Protein AF-A0A6B3H4L9-F1 (afdb_monomer_lite)

pLDDT: mean 90.8, std 8.56, range [57.09, 97.69]

Secondary structure (DSSP, 8-state):
-PPPPEEEE--TT------S-HHHHHHHHHHHHHHHHHH-SS-EEEEEEEETTEEEEEEEE-S----

Radius of gyration: 13.1 Å; chains: 1; bounding box: 34×25×30 Å

Sequence (67 aa):
GDRIAVAVDVPEGGAFEVNGSRGQLSRVIGNLLDNAQRHAEGSVAVSVAADGRGVRVEVRDDGAGVP

Structure (mmCIF, N/CA/C/O backbone):
data_AF-A0A6B3H4L9-F1
#
_entry.id   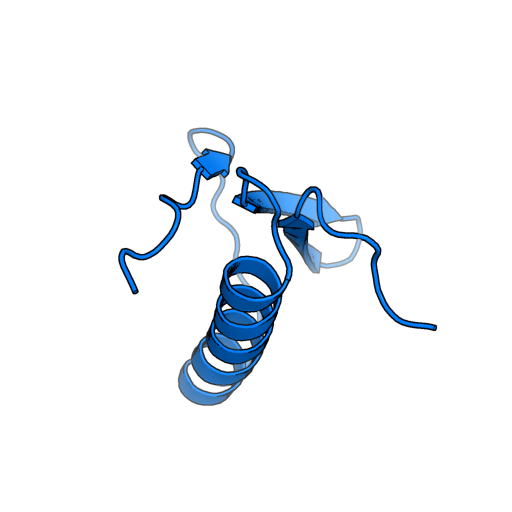AF-A0A6B3H4L9-F1
#
loop_
_atom_site.group_PDB
_atom_site.id
_atom_site.type_symbol
_atom_site.label_atom_id
_atom_site.label_alt_id
_atom_site.label_comp_id
_atom_site.label_asym_id
_atom_site.label_entity_id
_atom_site.label_seq_id
_atom_site.pdbx_PDB_ins_code
_atom_site.Cartn_x
_a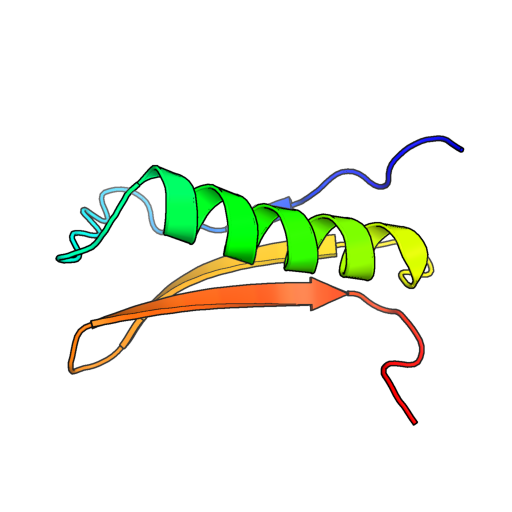tom_site.Cartn_y
_atom_site.Cartn_z
_atom_site.occupancy
_atom_site.B_iso_or_equiv
_atom_site.auth_seq_id
_atom_site.auth_comp_id
_atom_site.auth_asym_id
_atom_site.auth_atom_id
_atom_site.pdbx_PDB_model_num
ATOM 1 N N . GLY A 1 1 ? 16.999 8.603 -7.718 1.00 57.09 1 GLY A N 1
ATOM 2 C CA . GLY A 1 1 ? 16.166 8.157 -8.841 1.00 57.09 1 GLY A CA 1
ATOM 3 C C . GLY A 1 1 ? 14.832 8.829 -8.695 1.00 57.09 1 GLY A C 1
ATOM 4 O O . GLY A 1 1 ? 14.391 8.984 -7.557 1.00 57.09 1 GLY A O 1
ATOM 5 N N . ASP A 1 2 ? 14.251 9.280 -9.797 1.00 68.06 2 ASP A N 1
ATOM 6 C CA . ASP A 1 2 ? 12.909 9.853 -9.773 1.00 68.06 2 ASP A CA 1
ATOM 7 C C . ASP A 1 2 ? 11.936 8.807 -9.224 1.00 68.06 2 ASP A C 1
ATOM 9 O O . ASP A 1 2 ? 12.005 7.630 -9.581 1.00 68.06 2 ASP A O 1
ATOM 13 N N . ARG A 1 3 ? 11.095 9.208 -8.268 1.00 80.31 3 ARG A N 1
ATOM 14 C CA . ARG A 1 3 ? 10.099 8.306 -7.684 1.00 80.31 3 ARG A CA 1
ATOM 15 C C . ARG A 1 3 ? 8.966 8.104 -8.684 1.00 80.31 3 ARG A C 1
ATOM 17 O O . ARG A 1 3 ? 8.431 9.083 -9.200 1.00 80.31 3 ARG A O 1
ATOM 24 N N . ILE A 1 4 ? 8.570 6.848 -8.890 1.00 89.69 4 ILE A N 1
ATOM 25 C CA . ILE A 1 4 ? 7.341 6.507 -9.614 1.00 89.69 4 ILE A CA 1
ATOM 26 C C . ILE A 1 4 ? 6.159 7.135 -8.867 1.00 89.69 4 ILE A C 1
ATOM 28 O O . ILE A 1 4 ? 6.042 7.011 -7.641 1.00 89.69 4 ILE A O 1
ATOM 32 N N . ALA A 1 5 ? 5.309 7.848 -9.606 1.00 91.31 5 ALA A N 1
ATOM 33 C CA . ALA A 1 5 ? 4.102 8.446 -9.058 1.00 91.31 5 ALA A CA 1
ATOM 34 C C . ALA A 1 5 ? 3.159 7.348 -8.549 1.00 91.31 5 ALA A C 1
ATOM 36 O O . ALA A 1 5 ? 2.953 6.336 -9.214 1.00 91.31 5 ALA A O 1
ATOM 37 N N . VAL A 1 6 ? 2.582 7.558 -7.366 1.00 95.50 6 VAL A N 1
ATOM 38 C CA . VAL A 1 6 ? 1.665 6.597 -6.748 1.00 95.50 6 VAL A CA 1
ATOM 39 C C . VAL A 1 6 ? 0.239 6.958 -7.139 1.00 95.50 6 VAL A C 1
ATOM 41 O O . VAL A 1 6 ? -0.245 8.033 -6.780 1.00 95.50 6 VAL A O 1
ATOM 44 N N . ALA A 1 7 ? -0.436 6.059 -7.852 1.00 96.56 7 ALA A N 1
ATOM 45 C CA . ALA A 1 7 ? -1.871 6.163 -8.076 1.00 96.56 7 ALA A CA 1
ATOM 46 C C . ALA A 1 7 ? -2.616 5.789 -6.787 1.00 96.56 7 ALA A C 1
ATOM 48 O O . ALA A 1 7 ? -2.287 4.790 -6.149 1.00 96.56 7 ALA A O 1
ATOM 49 N N . VAL A 1 8 ? -3.606 6.587 -6.393 1.00 94.81 8 VAL A N 1
ATOM 50 C CA . VAL A 1 8 ? -4.398 6.351 -5.180 1.00 94.81 8 VAL A CA 1
ATOM 51 C C . VAL A 1 8 ? -5.854 6.173 -5.578 1.00 94.81 8 VAL A C 1
ATOM 53 O O . VAL A 1 8 ? -6.447 7.084 -6.149 1.00 94.81 8 VAL A O 1
ATOM 56 N N . ASP A 1 9 ? -6.410 5.008 -5.258 1.00 93.38 9 ASP A N 1
ATOM 57 C CA . ASP A 1 9 ? -7.811 4.663 -5.472 1.00 93.38 9 ASP A CA 1
ATOM 58 C C . ASP A 1 9 ? -8.515 4.494 -4.120 1.00 93.38 9 ASP A C 1
ATOM 60 O O . ASP A 1 9 ? -8.285 3.541 -3.368 1.00 93.38 9 ASP A O 1
ATOM 64 N N . VAL A 1 10 ? -9.339 5.475 -3.768 1.00 90.38 10 VAL A N 1
ATOM 65 C CA . VAL A 1 10 ? -10.113 5.480 -2.526 1.00 90.38 10 VAL A CA 1
ATOM 66 C C . VAL A 1 10 ? -11.553 5.841 -2.883 1.00 90.38 10 VAL A C 1
ATOM 68 O O . VAL A 1 10 ? -11.763 6.902 -3.473 1.00 90.38 10 VAL A O 1
ATOM 71 N N . PRO A 1 11 ? -12.547 5.010 -2.513 1.00 86.69 11 PRO A N 1
ATOM 72 C CA . PRO A 1 11 ? -13.951 5.289 -2.782 1.00 86.69 11 PRO A CA 1
ATOM 73 C C . PRO A 1 11 ? -14.373 6.674 -2.286 1.00 86.69 11 PRO A C 1
ATOM 75 O O . PRO A 1 11 ? -14.148 7.028 -1.124 1.00 86.69 11 PRO A O 1
ATOM 78 N N . GLU A 1 12 ? -15.029 7.442 -3.156 1.00 80.38 12 GLU A N 1
ATOM 79 C CA . GLU A 1 12 ? -15.589 8.740 -2.788 1.00 80.38 12 GLU A CA 1
ATOM 80 C C . GLU A 1 12 ? -16.604 8.580 -1.644 1.00 80.38 12 GLU A C 1
ATOM 82 O O . GLU A 1 12 ? -17.484 7.719 -1.679 1.00 80.38 12 GLU A O 1
ATOM 87 N N . GLY A 1 13 ? -16.466 9.395 -0.595 1.00 72.19 13 GLY A N 1
ATOM 88 C CA . GLY A 1 13 ? -17.344 9.344 0.580 1.00 72.19 13 GLY A CA 1
ATOM 89 C C . GLY A 1 13 ? -17.091 8.174 1.544 1.00 72.19 13 GLY A C 1
ATOM 90 O O . GLY A 1 13 ? -17.820 8.042 2.527 1.00 72.19 13 GLY A O 1
ATOM 91 N N . GLY A 1 14 ? -16.065 7.345 1.317 1.00 67.25 14 GLY A N 1
ATOM 92 C CA . GLY A 1 14 ? -15.673 6.279 2.238 1.00 67.25 14 GLY A CA 1
ATOM 93 C C . GLY A 1 14 ? -14.998 6.818 3.503 1.00 67.25 14 GLY A C 1
ATOM 94 O O . GLY A 1 14 ? -13.857 7.274 3.458 1.00 67.25 14 GLY A O 1
ATOM 95 N N . ALA A 1 15 ? -15.674 6.731 4.651 1.00 75.31 15 ALA A N 1
ATOM 96 C CA . ALA A 1 15 ? -15.042 6.922 5.955 1.00 75.31 15 ALA A CA 1
ATOM 97 C C . ALA A 1 15 ? -14.462 5.582 6.436 1.00 75.31 15 ALA A C 1
ATOM 99 O O . ALA A 1 15 ? -15.193 4.688 6.862 1.00 75.31 15 ALA A O 1
ATOM 100 N N . PHE A 1 16 ? -13.141 5.432 6.332 1.00 88.12 16 PHE A N 1
ATOM 101 C CA . PHE A 1 16 ? -12.418 4.253 6.804 1.00 88.12 16 PHE A CA 1
ATOM 102 C C . PHE A 1 16 ? -11.809 4.528 8.176 1.00 88.12 16 PHE A C 1
ATOM 104 O O . PHE A 1 16 ? -10.831 5.265 8.294 1.00 88.12 16 PHE A O 1
ATOM 111 N N . GLU A 1 17 ? -12.372 3.910 9.211 1.00 89.38 17 GLU A N 1
ATOM 112 C CA . GLU A 1 17 ? -11.883 4.036 10.582 1.00 89.38 17 GLU A CA 1
ATOM 113 C C . GLU A 1 17 ? -11.367 2.696 11.105 1.00 89.38 17 GLU A C 1
ATOM 115 O O . GLU A 1 17 ? -11.984 1.645 10.924 1.00 89.38 17 GLU A O 1
ATOM 120 N N . VAL A 1 18 ? -10.210 2.737 11.766 1.00 91.38 18 VAL A N 1
ATOM 121 C CA . VAL A 1 18 ? -9.588 1.576 12.405 1.00 91.38 18 VAL A CA 1
ATOM 122 C C . VAL A 1 18 ? -9.011 1.971 13.758 1.00 91.38 18 VAL A C 1
ATOM 124 O O . VAL A 1 18 ? -8.488 3.071 13.934 1.00 91.38 18 VAL A O 1
ATOM 127 N N . ASN A 1 19 ? -9.046 1.042 14.710 1.00 94.12 19 ASN A N 1
ATOM 128 C CA . ASN A 1 19 ? -8.332 1.195 15.972 1.00 94.12 19 ASN A CA 1
ATOM 129 C C . ASN A 1 19 ? -6.851 0.859 15.766 1.00 94.12 19 ASN A C 1
ATOM 131 O O . ASN A 1 19 ? -6.519 -0.258 15.371 1.00 94.12 19 ASN A O 1
ATOM 135 N N . GLY A 1 20 ? -5.949 1.800 16.052 1.00 92.00 20 GLY A N 1
ATOM 136 C CA . GLY A 1 20 ? -4.514 1.555 15.926 1.00 92.00 20 GLY A CA 1
ATOM 137 C C . GLY A 1 20 ? -3.641 2.782 16.170 1.00 92.00 20 GLY A C 1
ATOM 138 O O . GLY A 1 20 ? -4.119 3.898 16.362 1.00 92.00 20 GLY A O 1
ATOM 139 N N . SER A 1 21 ? -2.325 2.572 16.149 1.00 97.06 21 SER A N 1
ATOM 140 C CA . SER A 1 21 ? -1.355 3.663 16.234 1.00 97.06 21 SER A CA 1
ATOM 141 C C . SER A 1 21 ? -1.122 4.279 14.859 1.00 97.06 21 SER A C 1
ATOM 143 O O . SER A 1 21 ? -0.573 3.630 13.966 1.00 97.06 21 SER A O 1
ATOM 145 N N . ARG A 1 22 ? -1.459 5.566 14.710 1.00 95.44 22 ARG A N 1
ATOM 146 C CA . ARG A 1 22 ? -1.209 6.340 13.482 1.00 95.44 22 ARG A CA 1
ATOM 147 C C . ARG A 1 22 ? 0.238 6.206 13.000 1.00 95.44 22 ARG A C 1
ATOM 149 O O . ARG A 1 22 ? 0.466 5.959 11.823 1.00 95.44 22 ARG A O 1
ATOM 156 N N . GLY A 1 23 ? 1.210 6.325 13.907 1.00 97.50 23 GLY A N 1
ATOM 157 C CA . GLY A 1 23 ? 2.631 6.244 13.559 1.00 97.50 23 GLY A CA 1
ATOM 158 C C . GLY A 1 23 ? 3.053 4.858 13.063 1.00 97.50 23 GLY A C 1
ATOM 159 O O . GLY A 1 23 ? 3.828 4.756 12.114 1.00 97.50 23 GLY A O 1
ATOM 160 N N . GLN A 1 24 ? 2.518 3.788 13.660 1.00 97.69 24 GLN A N 1
ATOM 161 C CA . GLN A 1 24 ? 2.801 2.424 13.202 1.00 97.69 24 GLN A CA 1
ATOM 162 C C . GLN A 1 24 ? 2.181 2.156 11.827 1.00 97.69 24 GLN A C 1
ATOM 164 O O . GLN A 1 24 ? 2.859 1.602 10.965 1.00 97.69 24 GLN A O 1
ATOM 169 N N . LEU A 1 25 ? 0.946 2.609 11.592 1.00 95.75 25 LEU A N 1
ATOM 170 C CA . LEU A 1 25 ? 0.281 2.483 10.292 1.00 95.75 25 LEU A CA 1
ATOM 171 C C . LEU A 1 25 ? 1.021 3.265 9.199 1.00 95.75 25 LEU A C 1
ATOM 173 O O . LEU A 1 25 ? 1.328 2.698 8.152 1.00 95.75 25 LEU A O 1
ATOM 177 N N . SER A 1 26 ? 1.402 4.521 9.463 1.00 96.06 26 SER A N 1
ATOM 178 C CA . SER A 1 26 ? 2.230 5.315 8.543 1.00 96.06 26 SER A CA 1
ATOM 179 C C . SER A 1 26 ? 3.545 4.618 8.202 1.00 96.06 26 SER A C 1
ATOM 181 O O . SER A 1 26 ? 3.958 4.632 7.046 1.00 96.06 26 SER A O 1
ATOM 183 N N . ARG A 1 27 ? 4.193 3.980 9.184 1.00 97.56 27 ARG A N 1
ATOM 184 C CA . ARG A 1 27 ? 5.445 3.250 8.958 1.00 97.56 27 ARG A CA 1
ATOM 185 C C . ARG A 1 27 ? 5.240 2.017 8.082 1.00 97.56 27 ARG A C 1
ATOM 187 O O . ARG A 1 27 ? 6.024 1.805 7.167 1.00 97.56 27 ARG A O 1
ATOM 194 N N . VAL A 1 28 ? 4.213 1.210 8.351 1.00 97.12 28 VAL A N 1
ATOM 195 C CA . VAL A 1 28 ? 3.928 0.008 7.551 1.00 97.12 28 VAL A CA 1
ATOM 196 C C . VAL A 1 28 ? 3.627 0.395 6.106 1.00 97.12 28 VAL A C 1
ATOM 198 O O . VAL A 1 28 ? 4.267 -0.128 5.201 1.00 97.12 28 VAL A O 1
ATOM 201 N N . ILE A 1 29 ? 2.728 1.357 5.890 1.00 95.62 29 ILE A N 1
ATOM 202 C CA . ILE A 1 29 ? 2.362 1.819 4.543 1.00 95.62 29 ILE A CA 1
ATOM 203 C C . ILE A 1 29 ? 3.576 2.430 3.832 1.00 95.62 29 ILE A C 1
ATOM 205 O O . ILE A 1 29 ? 3.828 2.109 2.674 1.00 95.62 29 ILE A O 1
ATOM 209 N N . GLY A 1 30 ? 4.369 3.252 4.529 1.00 95.75 30 GLY A N 1
ATOM 210 C CA . GLY A 1 30 ? 5.596 3.834 3.982 1.00 95.75 30 GLY A CA 1
ATOM 211 C C . GLY A 1 30 ? 6.603 2.776 3.532 1.00 95.75 30 GLY A C 1
ATOM 212 O O . GLY A 1 30 ? 7.120 2.861 2.425 1.00 95.75 30 GLY A O 1
ATOM 213 N N . ASN A 1 31 ? 6.811 1.729 4.335 1.00 96.62 31 ASN A N 1
ATOM 214 C CA . ASN A 1 31 ? 7.702 0.628 3.970 1.00 96.62 31 ASN A CA 1
ATOM 215 C C . ASN A 1 31 ? 7.216 -0.126 2.722 1.00 96.62 31 ASN A C 1
ATOM 217 O O . ASN A 1 31 ? 8.027 -0.491 1.874 1.00 96.62 31 ASN A O 1
ATOM 221 N N . LEU A 1 32 ? 5.906 -0.372 2.609 1.00 96.31 32 LEU A N 1
ATOM 222 C CA . LEU A 1 32 ? 5.336 -1.041 1.437 1.00 96.31 32 LEU A CA 1
ATOM 223 C C . LEU A 1 32 ? 5.487 -0.180 0.178 1.00 96.31 32 LEU A C 1
ATOM 225 O O . LEU A 1 32 ? 5.901 -0.693 -0.856 1.00 96.31 32 LEU A O 1
ATOM 229 N N . LEU A 1 33 ? 5.232 1.127 0.279 1.00 96.00 33 LEU A N 1
ATOM 230 C CA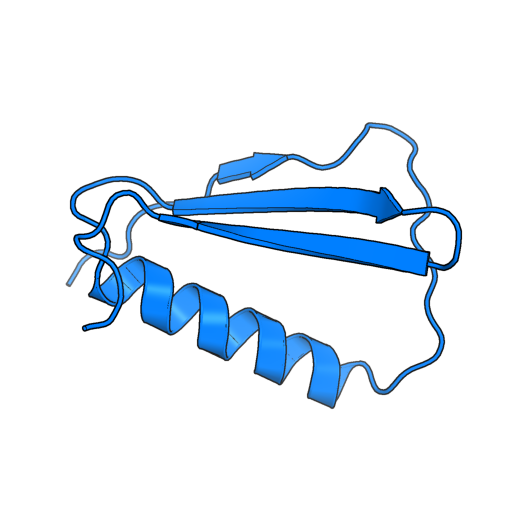 . LEU A 1 33 ? 5.418 2.080 -0.819 1.00 96.00 33 LEU A CA 1
ATOM 231 C C . LEU A 1 33 ? 6.879 2.203 -1.257 1.00 96.00 33 LEU A C 1
ATOM 233 O O . LEU A 1 33 ? 7.158 2.215 -2.452 1.00 96.00 33 LEU A O 1
ATOM 237 N N . ASP A 1 34 ? 7.814 2.267 -0.309 1.00 94.81 34 ASP A N 1
ATOM 238 C CA . ASP A 1 34 ? 9.245 2.329 -0.614 1.00 94.81 34 ASP A CA 1
ATOM 239 C C . ASP A 1 34 ? 9.737 1.050 -1.299 1.00 94.81 34 ASP A C 1
ATOM 241 O O . ASP A 1 34 ? 10.622 1.104 -2.153 1.00 94.81 34 ASP A O 1
ATOM 245 N N . ASN A 1 35 ? 9.175 -0.105 -0.933 1.00 94.50 35 ASN A N 1
ATOM 246 C CA . ASN A 1 35 ? 9.454 -1.362 -1.615 1.00 94.50 35 ASN A CA 1
ATOM 247 C C . ASN A 1 35 ? 8.871 -1.359 -3.027 1.00 94.50 35 ASN A C 1
ATOM 249 O O . ASN A 1 35 ? 9.622 -1.567 -3.976 1.00 94.50 35 ASN A O 1
ATOM 253 N N . ALA A 1 36 ? 7.586 -1.040 -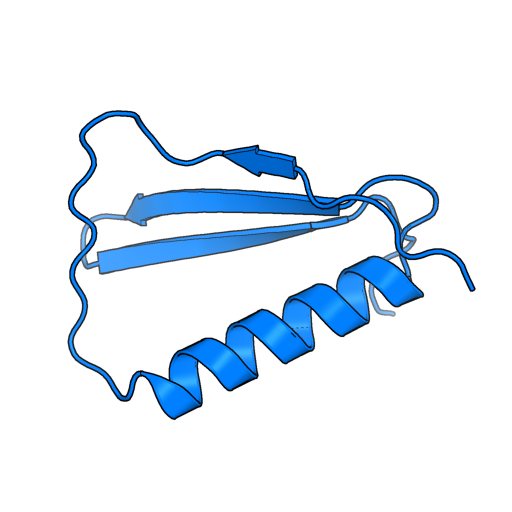3.174 1.00 95.06 36 ALA A N 1
ATOM 254 C CA . ALA A 1 36 ? 6.923 -0.954 -4.470 1.00 95.06 36 ALA A CA 1
ATOM 255 C C . ALA A 1 36 ? 7.687 -0.024 -5.429 1.00 95.06 36 ALA A C 1
ATOM 257 O O . ALA A 1 36 ? 8.057 -0.427 -6.522 1.00 95.06 36 ALA A O 1
ATOM 258 N N . GLN A 1 37 ? 8.056 1.183 -4.991 1.00 93.81 37 GLN A N 1
ATOM 259 C CA . GLN A 1 37 ? 8.811 2.135 -5.817 1.00 93.81 37 GLN A CA 1
ATOM 260 C C . GLN A 1 37 ? 10.221 1.668 -6.196 1.00 93.81 37 GLN A C 1
ATOM 262 O O . GLN A 1 37 ? 10.766 2.140 -7.190 1.00 93.81 37 GLN A O 1
ATOM 267 N N . ARG A 1 38 ? 10.844 0.796 -5.396 1.00 93.12 38 ARG A N 1
ATOM 268 C CA . ARG A 1 38 ? 12.177 0.254 -5.692 1.00 93.12 38 ARG A CA 1
ATOM 269 C C . ARG A 1 38 ? 12.126 -0.876 -6.715 1.00 93.12 38 ARG A C 1
ATOM 271 O O . ARG A 1 38 ? 13.113 -1.080 -7.416 1.00 93.12 38 ARG A O 1
ATOM 278 N N . HIS A 1 39 ? 11.030 -1.627 -6.736 1.00 92.62 39 HIS A N 1
ATOM 279 C CA . HIS A 1 39 ? 10.909 -2.866 -7.502 1.00 92.62 39 HIS A CA 1
ATOM 280 C C . HIS A 1 39 ? 9.999 -2.747 -8.730 1.00 92.62 39 HIS A C 1
ATOM 282 O O . HIS A 1 39 ? 10.131 -3.569 -9.631 1.00 92.62 39 HIS A O 1
ATOM 288 N N . ALA A 1 40 ? 9.138 -1.730 -8.784 1.00 94.50 40 ALA A N 1
ATOM 289 C CA . ALA A 1 40 ? 8.282 -1.436 -9.925 1.00 94.50 40 ALA A CA 1
ATOM 290 C C . ALA A 1 40 ? 9.095 -1.130 -11.190 1.00 94.50 40 ALA A C 1
ATOM 292 O O . ALA A 1 40 ? 10.130 -0.458 -11.142 1.00 94.50 40 ALA A O 1
ATOM 293 N N . GLU A 1 41 ? 8.573 -1.572 -12.329 1.00 93.94 41 GLU A N 1
ATOM 294 C CA . GLU A 1 41 ? 9.097 -1.230 -13.650 1.00 93.94 41 GLU A CA 1
ATOM 295 C C . GLU A 1 41 ? 8.569 0.134 -14.111 1.00 93.94 41 GLU A C 1
ATOM 297 O O . GLU A 1 41 ? 9.290 0.892 -14.765 1.00 93.94 41 GLU A O 1
ATOM 302 N N . GLY A 1 42 ? 7.335 0.483 -13.735 1.00 94.06 42 GLY A N 1
ATOM 303 C CA . GLY A 1 42 ? 6.741 1.758 -14.131 1.00 94.06 42 GLY A CA 1
ATOM 304 C C . GLY A 1 42 ? 5.501 2.199 -13.362 1.00 94.06 42 GLY A C 1
ATOM 305 O O . GLY A 1 42 ? 5.111 3.361 -13.497 1.00 94.06 42 GLY A O 1
ATOM 306 N N . SER A 1 43 ? 4.885 1.338 -12.549 1.00 96.00 43 SER A N 1
ATOM 307 C CA . SER A 1 43 ? 3.627 1.671 -11.880 1.00 96.00 43 SER A CA 1
ATOM 308 C C . SER A 1 43 ? 3.549 1.192 -10.434 1.00 96.00 43 SER A C 1
ATOM 310 O O . SER A 1 43 ? 3.977 0.098 -10.073 1.00 96.00 43 SER A O 1
ATOM 312 N N . VAL A 1 44 ? 2.971 2.053 -9.593 1.00 96.94 44 VAL A N 1
ATOM 313 C CA . VAL A 1 44 ? 2.624 1.761 -8.200 1.00 96.94 44 VAL A CA 1
ATOM 314 C C . VAL A 1 44 ? 1.223 2.301 -7.933 1.00 96.94 44 VAL A C 1
ATOM 316 O O . VAL A 1 44 ? 0.934 3.465 -8.224 1.00 96.94 44 VAL A O 1
ATOM 319 N N . ALA A 1 45 ? 0.363 1.474 -7.349 1.00 97.38 45 ALA A N 1
ATOM 320 C CA . ALA A 1 45 ? -0.994 1.829 -6.963 1.00 97.38 45 ALA A CA 1
ATOM 321 C C . ALA A 1 45 ? -1.262 1.486 -5.493 1.00 97.38 45 ALA A C 1
ATOM 323 O O . ALA A 1 45 ? -0.771 0.484 -4.972 1.00 97.38 45 ALA A O 1
ATOM 324 N N . VAL A 1 46 ? -2.068 2.317 -4.835 1.00 97.12 46 VAL A N 1
ATOM 325 C CA . VAL A 1 46 ? -2.625 2.056 -3.508 1.00 97.12 46 VAL A CA 1
ATOM 326 C C . VAL A 1 46 ? -4.135 2.099 -3.599 1.00 97.12 46 VAL A C 1
ATOM 328 O O . VAL A 1 46 ? -4.681 3.101 -4.055 1.00 97.12 46 VAL A O 1
ATOM 331 N N . SER A 1 47 ? -4.802 1.059 -3.108 1.00 95.88 47 SER A N 1
ATOM 332 C CA . SER A 1 47 ? -6.259 1.035 -3.002 1.00 95.88 47 SER A CA 1
ATOM 333 C C . SER A 1 47 ? -6.723 0.801 -1.573 1.00 95.88 47 SER A C 1
ATOM 335 O O . SER A 1 47 ? -6.100 0.049 -0.816 1.00 95.88 47 SER A O 1
ATOM 337 N N . VAL A 1 48 ? -7.846 1.418 -1.208 1.00 94.94 48 VAL A N 1
ATOM 338 C CA . VAL A 1 48 ? -8.487 1.222 0.097 1.00 94.94 48 VAL A CA 1
ATOM 339 C C . VAL A 1 48 ? -9.910 0.718 -0.093 1.00 94.94 48 VAL A C 1
ATOM 341 O O . VAL A 1 48 ? -10.695 1.313 -0.824 1.00 94.94 48 VAL A O 1
ATOM 344 N N . ALA A 1 49 ? -10.257 -0.366 0.594 1.00 93.31 49 ALA A N 1
ATOM 345 C CA . ALA A 1 49 ? -11.590 -0.949 0.539 1.00 93.31 49 ALA A CA 1
ATOM 346 C C . ALA A 1 49 ? -12.061 -1.404 1.921 1.00 93.31 49 ALA A C 1
ATOM 348 O O . ALA A 1 49 ? -11.267 -1.806 2.775 1.00 93.31 49 ALA A O 1
ATOM 349 N N . ALA A 1 50 ? -13.377 -1.386 2.128 1.00 91.19 50 ALA A N 1
ATOM 350 C CA . ALA A 1 50 ? -13.976 -2.077 3.259 1.00 91.19 50 ALA A CA 1
ATOM 351 C C . ALA A 1 50 ? -13.856 -3.586 3.019 1.00 91.19 50 ALA A C 1
ATOM 353 O O . ALA A 1 50 ? -14.155 -4.078 1.933 1.00 91.19 50 ALA A O 1
ATOM 354 N N . ASP A 1 51 ? -13.441 -4.320 4.040 1.00 88.69 51 ASP A N 1
ATOM 355 C CA . ASP A 1 51 ? -13.319 -5.772 3.996 1.00 88.69 51 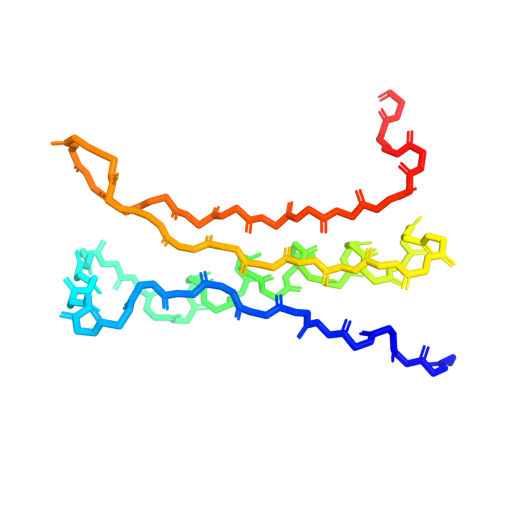ASP A CA 1
ATOM 356 C C . ASP A 1 51 ? -13.966 -6.333 5.250 1.00 88.69 51 ASP A C 1
ATOM 358 O O . ASP A 1 51 ? -13.272 -6.443 6.253 1.00 88.69 51 ASP A O 1
ATOM 362 N N . GLY A 1 52 ? -15.279 -6.614 5.186 1.00 83.56 52 GLY A N 1
ATOM 363 C CA . GLY A 1 52 ? -16.152 -7.362 6.119 1.00 83.56 52 GLY A CA 1
ATOM 364 C C . GLY A 1 52 ? -16.013 -7.134 7.636 1.00 83.56 52 GLY A C 1
ATOM 365 O O . GLY A 1 52 ? -17.000 -6.943 8.337 1.00 83.56 52 GLY A O 1
ATOM 366 N N . ARG A 1 53 ? -14.792 -7.210 8.155 1.00 82.69 53 ARG A N 1
ATOM 367 C CA . ARG A 1 53 ? -14.347 -7.017 9.535 1.00 82.69 53 ARG A CA 1
ATOM 368 C C . ARG A 1 53 ? -13.403 -5.815 9.725 1.00 82.69 53 ARG A C 1
ATOM 370 O O . ARG A 1 53 ? -12.917 -5.622 10.836 1.00 82.69 53 ARG A O 1
ATOM 377 N N .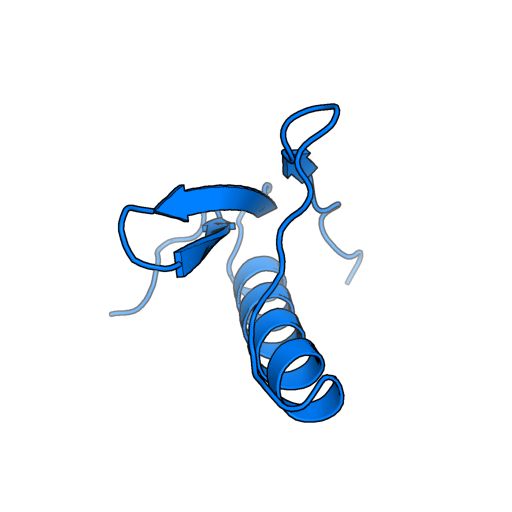 GLY A 1 54 ? -13.102 -5.035 8.687 1.00 90.19 54 GLY A N 1
ATOM 378 C CA . GLY A 1 54 ? -12.198 -3.890 8.786 1.00 90.19 54 GLY A CA 1
ATOM 379 C C . GLY A 1 54 ? -11.928 -3.188 7.458 1.00 90.19 54 GLY A C 1
ATOM 380 O O . GLY A 1 54 ? -12.781 -3.140 6.572 1.00 90.19 54 GLY A O 1
ATOM 381 N N . VAL A 1 55 ? -10.725 -2.630 7.343 1.00 93.56 55 VAL A N 1
ATOM 382 C CA . VAL A 1 55 ? -10.261 -1.877 6.175 1.00 93.56 55 VAL A CA 1
ATOM 383 C C . VAL A 1 55 ? -9.066 -2.599 5.572 1.00 93.56 55 VAL A C 1
ATOM 385 O O . VAL A 1 55 ? -8.101 -2.909 6.273 1.00 93.56 55 VAL A O 1
ATOM 388 N N . ARG A 1 56 ? -9.125 -2.850 4.268 1.00 94.06 56 ARG A N 1
ATOM 389 C CA . ARG A 1 56 ? -8.021 -3.379 3.475 1.00 94.06 56 ARG A CA 1
ATOM 390 C C . ARG A 1 56 ? -7.322 -2.225 2.775 1.00 94.06 56 ARG A C 1
ATOM 392 O O . ARG A 1 56 ? -7.957 -1.482 2.033 1.00 94.06 56 ARG A O 1
ATOM 399 N N . VAL A 1 57 ? -6.019 -2.113 2.999 1.00 95.31 57 VAL A N 1
ATOM 400 C CA . VAL A 1 57 ? -5.123 -1.262 2.212 1.00 95.31 57 VAL A CA 1
ATOM 401 C C . VAL A 1 57 ? -4.249 -2.192 1.386 1.00 95.31 57 VAL A C 1
ATOM 403 O O . VAL A 1 57 ? -3.555 -3.038 1.949 1.00 95.31 57 VAL A O 1
ATOM 406 N N . GLU A 1 58 ? -4.309 -2.064 0.068 1.00 96.50 58 GLU A N 1
ATOM 407 C CA . GLU A 1 58 ? -3.482 -2.827 -0.865 1.00 96.50 58 GLU A CA 1
ATOM 408 C C . GLU A 1 58 ? -2.477 -1.886 -1.527 1.00 96.50 58 GLU A C 1
ATOM 410 O O . GLU A 1 58 ? -2.836 -0.788 -1.944 1.00 96.50 58 GLU A O 1
ATOM 415 N N . VAL A 1 59 ? -1.215 -2.315 -1.593 1.00 96.88 59 VAL A N 1
ATOM 416 C CA . VAL A 1 59 ? -0.159 -1.667 -2.375 1.00 96.88 59 VAL A CA 1
ATOM 417 C C . VAL A 1 59 ? 0.227 -2.646 -3.473 1.00 96.88 59 VAL A C 1
ATOM 419 O O . VAL A 1 59 ? 0.574 -3.788 -3.170 1.00 96.88 59 VAL A O 1
ATOM 422 N N . ARG A 1 60 ? 0.140 -2.212 -4.727 1.00 96.50 60 ARG A N 1
ATOM 423 C CA . ARG A 1 60 ? 0.421 -3.024 -5.909 1.00 96.50 60 ARG A CA 1
ATOM 424 C C . ARG A 1 60 ? 1.472 -2.339 -6.770 1.00 96.50 60 ARG A C 1
ATOM 426 O O . ARG A 1 60 ? 1.372 -1.140 -7.017 1.00 96.50 60 ARG A O 1
ATOM 433 N N . ASP A 1 61 ? 2.429 -3.111 -7.255 1.00 96.31 61 ASP A N 1
ATOM 434 C CA . ASP A 1 61 ? 3.403 -2.702 -8.262 1.00 96.31 61 ASP A CA 1
ATOM 435 C C . ASP A 1 61 ? 3.428 -3.686 -9.438 1.00 96.31 61 ASP A C 1
ATOM 437 O O . ASP A 1 61 ? 2.826 -4.762 -9.379 1.00 96.31 61 ASP A O 1
ATOM 441 N N . ASP A 1 62 ? 4.084 -3.282 -10.524 1.00 96.19 62 ASP A N 1
ATOM 442 C CA . ASP A 1 62 ? 4.309 -4.087 -11.729 1.00 96.19 62 ASP A CA 1
ATOM 443 C C . ASP A 1 62 ? 5.695 -4.747 -11.776 1.00 96.19 62 ASP A C 1
ATOM 445 O O . ASP A 1 62 ? 6.115 -5.225 -12.828 1.00 96.19 62 ASP A O 1
ATOM 449 N N . GLY A 1 63 ? 6.403 -4.792 -10.645 1.00 93.62 63 GLY A N 1
ATOM 450 C CA . GLY A 1 63 ? 7.698 -5.443 -10.538 1.00 93.62 63 GLY A CA 1
ATOM 451 C C . GLY A 1 63 ? 7.613 -6.971 -10.539 1.00 93.62 63 GLY A C 1
ATOM 452 O O . GLY A 1 63 ? 6.554 -7.581 -10.391 1.00 93.62 63 GLY A O 1
ATOM 453 N N . ALA A 1 64 ? 8.777 -7.619 -10.618 1.00 90.88 64 ALA A N 1
ATOM 454 C CA . ALA A 1 64 ? 8.909 -9.082 -10.627 1.00 90.88 64 ALA A CA 1
ATOM 455 C C . ALA A 1 64 ? 8.485 -9.782 -9.313 1.00 90.88 64 ALA A C 1
ATOM 457 O O . ALA A 1 64 ? 8.539 -11.009 -9.222 1.00 90.88 64 ALA A O 1
ATOM 458 N N . GLY A 1 65 ? 8.072 -9.023 -8.294 1.00 85.81 65 GLY A N 1
ATOM 459 C CA . GLY A 1 65 ? 7.719 -9.537 -6.976 1.00 85.81 65 GLY A CA 1
ATOM 460 C C . GLY A 1 65 ? 8.930 -9.974 -6.146 1.00 85.81 65 GLY A C 1
ATOM 461 O O . GLY A 1 65 ? 10.065 -9.551 -6.374 1.00 85.81 65 GLY A O 1
ATOM 462 N N . VAL A 1 66 ? 8.671 -10.803 -5.134 1.00 77.50 66 VAL A N 1
ATOM 463 C CA . VAL A 1 66 ? 9.686 -11.361 -4.225 1.00 77.50 66 VAL A CA 1
ATOM 464 C C . VAL A 1 66 ? 9.889 -12.847 -4.573 1.00 77.50 66 VAL A C 1
ATOM 466 O O . VAL A 1 66 ? 8.881 -13.512 -4.820 1.00 77.50 66 VAL A O 1
ATOM 469 N N . PRO A 1 67 ? 11.132 -13.369 -4.612 1.00 68.00 67 PRO A N 1
ATOM 470 C CA . PRO A 1 67 ? 11.409 -14.793 -4.836 1.00 68.00 67 PRO A CA 1
ATOM 471 C C . PRO A 1 67 ? 10.824 -15.736 -3.778 1.00 68.00 67 PRO A C 1
ATOM 473 O O . PRO A 1 67 ? 10.678 -15.305 -2.609 1.00 68.00 67 PRO A O 1
#

Foldseek 3Di:
DDFADEAEAEDPPDDFDDDDDPVVVCVVVVVLSVVQRVFAPHYWYWYWDDDPVHIDIDIDGPGPDDD